Protein AF-A0A377I2K3-F1 (afdb_monomer_lite)

Structure (mmCIF, N/CA/C/O backbone):
data_AF-A0A377I2K3-F1
#
_entry.id   AF-A0A377I2K3-F1
#
loop_
_atom_site.group_PDB
_atom_site.id
_atom_site.type_symbol
_atom_site.label_atom_id
_atom_site.label_alt_id
_atom_site.label_comp_id
_atom_site.label_asym_id
_atom_site.label_entity_id
_atom_site.label_seq_id
_atom_site.pdbx_PDB_ins_code
_atom_site.Cartn_x
_atom_site.Cartn_y
_atom_site.Cartn_z
_atom_site.occupancy
_atom_site.B_iso_or_equiv
_atom_site.auth_seq_id
_atom_site.auth_comp_id
_atom_site.auth_asym_id
_atom_site.auth_atom_id
_atom_site.pdbx_PDB_model_num
ATOM 1 N N . MET A 1 1 ? -4.019 9.488 10.316 1.00 67.69 1 MET A N 1
ATOM 2 C CA . MET A 1 1 ? -4.355 8.510 9.257 1.00 67.69 1 MET A CA 1
ATOM 3 C C . MET A 1 1 ? -3.187 7.557 9.076 1.00 67.69 1 MET A C 1
ATOM 5 O O . MET A 1 1 ? -2.051 8.031 9.090 1.00 67.69 1 MET A O 1
ATOM 9 N N . PRO A 1 2 ? -3.433 6.243 8.962 1.00 84.50 2 PRO A N 1
ATOM 10 C CA . PRO A 1 2 ? -2.366 5.277 8.738 1.00 84.50 2 PRO A CA 1
ATOM 11 C C . PRO A 1 2 ? -1.652 5.575 7.422 1.00 84.50 2 PRO A C 1
ATOM 13 O O . PRO A 1 2 ? -2.252 6.035 6.455 1.00 84.50 2 PRO A O 1
ATOM 16 N N . THR A 1 3 ? -0.348 5.337 7.403 1.00 89.31 3 THR A N 1
ATOM 17 C CA . THR A 1 3 ? 0.491 5.566 6.231 1.00 89.31 3 THR A CA 1
ATOM 18 C C . THR A 1 3 ? 1.546 4.474 6.159 1.00 89.31 3 THR A C 1
ATOM 20 O O . THR A 1 3 ? 2.102 4.071 7.183 1.00 89.31 3 THR A O 1
ATOM 23 N N . ILE A 1 4 ? 1.811 3.987 4.950 1.00 96.19 4 ILE A N 1
ATOM 24 C CA . ILE A 1 4 ? 2.940 3.105 4.660 1.00 96.19 4 ILE A CA 1
ATOM 25 C C . ILE A 1 4 ? 3.955 3.946 3.900 1.00 96.19 4 ILE A C 1
ATOM 27 O O . ILE A 1 4 ? 3.622 4.574 2.891 1.00 96.19 4 ILE A O 1
ATOM 31 N N . LYS A 1 5 ? 5.189 3.999 4.407 1.00 97.25 5 LYS A N 1
ATOM 32 C CA . LYS A 1 5 ? 6.222 4.868 3.840 1.00 97.25 5 LYS A CA 1
ATOM 33 C C . LYS A 1 5 ? 6.585 4.393 2.437 1.00 97.25 5 LYS A C 1
ATOM 35 O O . LYS A 1 5 ? 6.798 3.207 2.219 1.00 97.25 5 LYS A O 1
ATOM 40 N N . LEU A 1 6 ? 6.768 5.325 1.505 1.00 97.81 6 LEU A N 1
ATOM 41 C CA . LEU A 1 6 ? 7.182 4.991 0.139 1.00 97.81 6 LEU A CA 1
ATOM 42 C C . LEU A 1 6 ? 8.481 4.168 0.098 1.00 97.81 6 LEU A C 1
ATOM 44 O O . LEU A 1 6 ? 8.592 3.230 -0.682 1.00 97.81 6 LEU A O 1
ATOM 48 N N . THR A 1 7 ? 9.445 4.476 0.969 1.00 97.88 7 THR A N 1
ATOM 49 C CA . THR A 1 7 ? 10.700 3.718 1.078 1.00 97.88 7 THR A CA 1
ATOM 50 C C . THR A 1 7 ? 10.479 2.267 1.498 1.00 97.88 7 THR A C 1
ATOM 52 O O . THR A 1 7 ? 11.173 1.376 1.031 1.00 97.88 7 THR A O 1
ATOM 55 N N . GLU A 1 8 ? 9.492 2.013 2.352 1.00 98.12 8 GLU A N 1
ATOM 56 C CA . GLU A 1 8 ? 9.119 0.669 2.783 1.00 98.12 8 GLU A CA 1
ATOM 57 C C . GLU A 1 8 ? 8.492 -0.126 1.635 1.00 98.12 8 GLU A C 1
ATOM 59 O O . GLU A 1 8 ? 8.859 -1.278 1.423 1.00 98.12 8 GLU A O 1
ATOM 64 N N . ILE A 1 9 ? 7.615 0.514 0.852 1.00 98.38 9 ILE A N 1
ATOM 65 C CA . ILE A 1 9 ? 7.017 -0.081 -0.349 1.00 98.38 9 ILE A CA 1
ATOM 66 C C . ILE A 1 9 ? 8.112 -0.432 -1.363 1.00 98.38 9 ILE A C 1
ATOM 68 O O . ILE A 1 9 ? 8.176 -1.563 -1.832 1.00 98.38 9 ILE A O 1
ATOM 72 N N . LYS A 1 10 ? 9.015 0.509 -1.660 1.00 98.44 10 LYS A N 1
ATOM 73 C CA . LYS A 1 10 ? 10.137 0.288 -2.584 1.00 98.44 10 LYS A CA 1
ATOM 74 C C . LYS A 1 10 ? 11.040 -0.858 -2.148 1.00 98.44 10 LYS A C 1
ATOM 76 O O . LYS A 1 10 ? 11.343 -1.729 -2.955 1.00 98.44 10 LYS A O 1
ATOM 81 N N . ASN A 1 11 ? 11.405 -0.898 -0.867 1.00 98.25 11 ASN A N 1
ATOM 82 C CA . ASN A 1 11 ? 12.208 -1.986 -0.314 1.00 98.25 11 ASN A CA 1
ATOM 83 C C . ASN A 1 11 ? 11.480 -3.333 -0.416 1.00 98.25 11 ASN A C 1
ATOM 85 O O . ASN A 1 11 ? 12.107 -4.339 -0.729 1.00 98.25 11 ASN A O 1
ATOM 89 N N . HIS A 1 12 ? 10.166 -3.357 -0.176 1.00 97.88 12 HIS A N 1
ATOM 90 C CA . HIS A 1 12 ? 9.354 -4.567 -0.303 1.00 97.88 12 HIS A CA 1
ATOM 91 C C . HIS A 1 12 ? 9.292 -5.085 -1.748 1.00 97.88 12 HIS A C 1
ATOM 93 O O . HIS A 1 12 ? 9.327 -6.293 -1.961 1.00 97.88 12 HIS A O 1
ATOM 99 N N . LEU A 1 13 ? 9.242 -4.178 -2.729 1.00 97.31 13 LEU A N 1
ATOM 100 C CA . LEU A 1 13 ? 9.192 -4.496 -4.161 1.00 97.31 13 LEU A CA 1
ATOM 101 C C . LEU A 1 13 ? 10.572 -4.640 -4.819 1.00 97.31 13 LEU A C 1
ATOM 103 O O . LEU A 1 13 ? 10.640 -4.951 -6.004 1.00 97.31 13 LEU A O 1
ATOM 107 N N . ASN A 1 14 ? 11.658 -4.409 -4.074 1.00 97.50 14 ASN A N 1
ATOM 108 C CA . ASN A 1 14 ? 13.023 -4.341 -4.598 1.00 97.50 14 ASN A CA 1
ATOM 109 C C . ASN A 1 14 ? 13.182 -3.321 -5.751 1.00 97.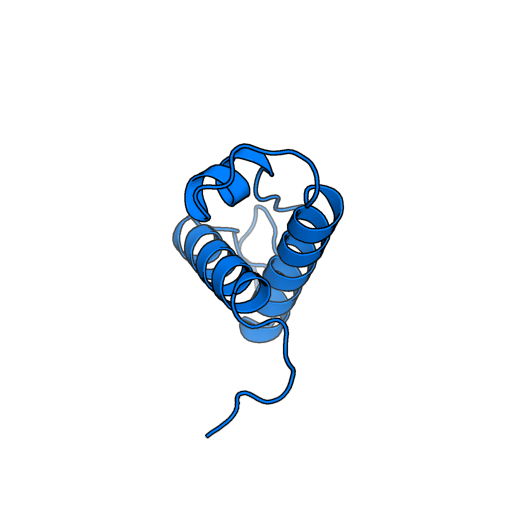50 14 ASN A C 1
ATOM 111 O O . ASN A 1 14 ? 13.770 -3.621 -6.788 1.00 97.50 14 ASN A O 1
ATOM 115 N N . ILE A 1 15 ? 12.634 -2.114 -5.566 1.00 96.88 15 ILE A N 1
ATOM 116 C CA . ILE A 1 15 ? 12.714 -0.987 -6.510 1.00 96.88 15 ILE A CA 1
ATOM 117 C C . ILE A 1 15 ? 13.719 0.045 -5.990 1.00 96.88 15 ILE A C 1
ATOM 119 O O . ILE A 1 15 ? 13.586 0.531 -4.867 1.00 96.88 15 ILE A O 1
ATOM 123 N N . ASP A 1 16 ? 14.683 0.436 -6.821 1.00 96.69 16 ASP A N 1
ATOM 124 C CA . ASP A 1 16 ? 15.741 1.404 -6.489 1.00 96.69 16 ASP A CA 1
ATOM 125 C C . ASP A 1 16 ? 15.586 2.770 -7.187 1.00 96.69 16 ASP A C 1
ATOM 127 O O . ASP A 1 16 ? 16.332 3.710 -6.902 1.00 96.69 16 ASP A O 1
ATOM 131 N N . HIS A 1 17 ? 14.589 2.916 -8.062 1.00 95.75 17 HIS A N 1
ATOM 132 C CA . HIS A 1 17 ? 14.318 4.144 -8.806 1.00 95.75 17 HIS A CA 1
ATOM 133 C C . HIS A 1 17 ? 13.125 4.941 -8.256 1.00 95.75 17 HIS A C 1
ATOM 135 O O . HIS A 1 17 ? 12.398 4.509 -7.359 1.00 95.75 17 HIS A O 1
ATOM 141 N N . ASN A 1 18 ? 12.891 6.122 -8.844 1.00 97.50 18 ASN A N 1
ATOM 142 C CA . ASN A 1 18 ? 11.819 7.041 -8.435 1.00 97.50 18 ASN A CA 1
ATOM 143 C C . ASN A 1 18 ? 10.693 7.222 -9.471 1.00 97.50 18 ASN A C 1
ATOM 145 O O . ASN A 1 18 ? 9.782 8.016 -9.261 1.00 97.50 18 ASN A O 1
ATOM 149 N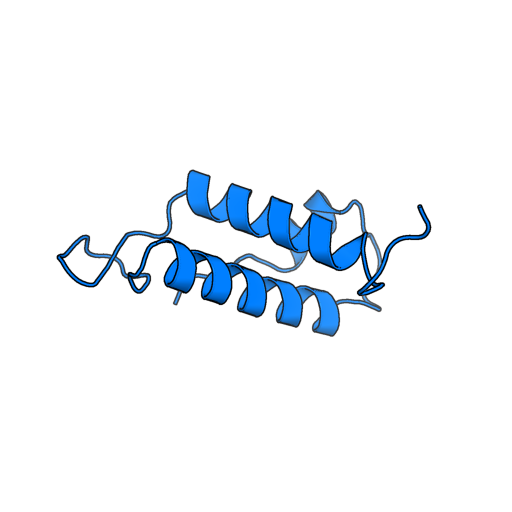 N . LEU A 1 19 ? 10.752 6.511 -10.603 1.00 97.00 19 LEU A N 1
ATOM 150 C CA . LEU A 1 19 ? 9.781 6.662 -11.698 1.00 97.00 19 LEU A CA 1
ATOM 151 C C . LEU A 1 19 ? 8.342 6.308 -11.290 1.00 97.00 19 LEU A C 1
ATOM 153 O O . LEU A 1 19 ? 7.402 6.934 -11.765 1.00 97.00 19 LEU A O 1
ATOM 157 N N . ASP A 1 20 ? 8.182 5.351 -10.375 1.00 96.56 20 ASP A N 1
ATOM 158 C CA . ASP A 1 20 ? 6.877 4.836 -9.954 1.00 96.56 20 ASP A CA 1
ATOM 159 C C . ASP A 1 20 ? 6.367 5.468 -8.647 1.00 96.56 20 ASP A C 1
ATOM 161 O O . ASP A 1 20 ? 5.399 4.986 -8.068 1.00 96.56 20 ASP A O 1
ATOM 165 N N . ASP A 1 21 ? 6.987 6.534 -8.138 1.00 97.81 21 ASP A N 1
ATOM 166 C CA . ASP A 1 21 ? 6.711 7.040 -6.782 1.00 97.81 21 ASP A CA 1
ATOM 167 C C . ASP A 1 21 ? 5.252 7.429 -6.565 1.00 97.81 21 ASP A C 1
ATOM 169 O O . ASP A 1 21 ? 4.654 7.069 -5.549 1.00 97.81 21 ASP A O 1
ATOM 173 N N . GLU A 1 22 ? 4.664 8.132 -7.530 1.00 97.75 22 GLU A N 1
ATOM 174 C CA . GLU A 1 22 ? 3.254 8.519 -7.473 1.00 97.75 22 GLU A CA 1
ATOM 175 C C . GLU A 1 22 ? 2.324 7.309 -7.621 1.00 97.75 22 GLU A C 1
ATOM 177 O O . GLU A 1 22 ? 1.308 7.225 -6.930 1.00 97.75 22 GLU A O 1
ATOM 182 N N . LEU A 1 23 ? 2.706 6.322 -8.437 1.00 96.38 23 LEU A N 1
ATOM 183 C CA . LEU A 1 23 ? 1.961 5.070 -8.580 1.00 96.38 23 LEU A CA 1
ATOM 184 C C . LEU A 1 23 ? 1.956 4.275 -7.266 1.00 96.38 23 LEU A C 1
ATOM 186 O O . LEU A 1 23 ? 0.904 3.846 -6.796 1.00 96.38 23 LEU A O 1
ATOM 190 N N . LEU A 1 24 ? 3.120 4.118 -6.634 1.00 97.62 24 LEU A N 1
ATOM 191 C CA . LEU A 1 24 ? 3.266 3.398 -5.368 1.00 97.62 24 LEU A CA 1
ATOM 192 C C . LEU A 1 24 ? 2.527 4.101 -4.221 1.00 97.62 24 LEU A C 1
ATOM 194 O O . LEU A 1 24 ? 1.936 3.432 -3.370 1.00 97.62 24 LEU A O 1
ATOM 198 N N . LYS A 1 25 ? 2.500 5.440 -4.205 1.00 97.31 25 LYS A N 1
ATOM 199 C CA . LYS A 1 25 ? 1.661 6.207 -3.269 1.00 97.31 25 LYS A CA 1
ATOM 200 C C . LYS A 1 25 ? 0.175 5.929 -3.495 1.00 97.31 25 LYS A C 1
ATOM 202 O O . LYS A 1 25 ? -0.538 5.694 -2.521 1.00 97.31 25 LYS A O 1
ATOM 207 N N . ALA A 1 26 ? -0.285 5.908 -4.746 1.00 97.12 26 ALA A N 1
ATOM 208 C CA . ALA A 1 26 ? -1.677 5.603 -5.070 1.00 97.12 26 ALA A CA 1
ATOM 209 C C . ALA A 1 26 ? -2.068 4.178 -4.641 1.00 97.12 26 ALA A C 1
ATOM 211 O O . ALA A 1 26 ? -3.107 3.994 -4.008 1.00 97.12 26 ALA A O 1
ATOM 212 N N . TYR A 1 27 ? -1.212 3.180 -4.884 1.00 97.31 27 TYR A N 1
ATOM 213 C CA . TYR A 1 27 ? -1.446 1.813 -4.404 1.00 97.31 27 TYR A CA 1
ATOM 214 C C . TYR A 1 27 ? -1.469 1.711 -2.879 1.00 97.31 27 TYR A C 1
ATOM 216 O O . TYR A 1 27 ? -2.267 0.950 -2.340 1.00 97.31 27 TYR A O 1
ATOM 224 N N . SER A 1 28 ? -0.653 2.494 -2.171 1.00 97.81 28 SER A N 1
ATOM 225 C CA . SER A 1 28 ? -0.696 2.566 -0.704 1.00 97.81 28 SER A CA 1
ATOM 226 C C . SER A 1 28 ? -2.061 3.032 -0.193 1.00 97.81 28 SER A C 1
ATOM 228 O O . SER A 1 28 ? -2.643 2.395 0.686 1.00 97.81 28 SER A O 1
ATOM 230 N N . LEU A 1 29 ? -2.607 4.097 -0.790 1.00 97.06 29 LEU A N 1
ATOM 231 C CA . LEU A 1 29 ? -3.941 4.601 -0.457 1.00 97.06 29 LEU A CA 1
ATOM 232 C C . LEU A 1 29 ? -5.021 3.558 -0.762 1.00 97.06 29 LEU A C 1
ATOM 234 O O . LEU A 1 29 ? -5.826 3.247 0.114 1.00 97.06 29 LEU A O 1
ATOM 238 N N . ALA A 1 30 ? -4.978 2.959 -1.955 1.00 96.62 30 ALA A N 1
ATOM 239 C CA . ALA A 1 30 ? -5.923 1.923 -2.361 1.00 96.62 30 ALA A CA 1
ATOM 240 C C . ALA A 1 30 ? -5.873 0.694 -1.438 1.00 96.62 30 ALA A C 1
ATOM 242 O O . ALA A 1 30 ? -6.910 0.128 -1.102 1.00 96.62 30 ALA A O 1
ATOM 243 N N . ALA A 1 31 ? -4.685 0.289 -0.982 1.00 97.62 31 ALA A N 1
ATOM 244 C CA . ALA A 1 31 ? -4.530 -0.844 -0.077 1.00 97.62 31 ALA A CA 1
ATOM 245 C C . ALA A 1 31 ? -5.080 -0.567 1.323 1.00 97.62 31 ALA A C 1
ATOM 247 O O . ALA A 1 31 ? -5.717 -1.435 1.920 1.00 97.62 31 ALA A O 1
ATOM 248 N N . ILE A 1 32 ? -4.865 0.643 1.842 1.00 97.25 32 ILE A N 1
ATOM 249 C CA . ILE A 1 32 ? -5.439 1.075 3.120 1.00 97.25 32 ILE A CA 1
ATOM 250 C C . ILE A 1 32 ? -6.966 1.124 3.020 1.00 97.25 32 ILE A C 1
ATOM 252 O O . ILE A 1 32 ? -7.643 0.587 3.895 1.00 97.25 32 ILE A O 1
ATOM 256 N N . GLU A 1 33 ? -7.507 1.708 1.952 1.00 97.06 33 GLU A N 1
ATOM 257 C CA . GLU A 1 33 ? -8.950 1.761 1.710 1.00 97.06 33 GLU A CA 1
ATOM 258 C C . GLU A 1 33 ? -9.555 0.354 1.599 1.00 97.06 33 GLU A C 1
ATOM 260 O O . GLU A 1 33 ? -10.529 0.043 2.284 1.00 97.06 33 GLU A O 1
ATOM 265 N N . ALA A 1 34 ? -8.934 -0.528 0.811 1.00 97.19 34 ALA A N 1
ATOM 266 C CA . ALA A 1 34 ? -9.363 -1.915 0.667 1.00 97.19 34 ALA A CA 1
ATOM 267 C C . ALA A 1 34 ? -9.367 -2.655 2.013 1.00 97.19 34 ALA A C 1
ATOM 269 O O . ALA A 1 34 ? -10.317 -3.377 2.314 1.00 97.19 34 ALA A O 1
ATOM 270 N N . ALA A 1 35 ? -8.347 -2.445 2.851 1.00 97.50 35 ALA A N 1
ATOM 271 C CA . ALA A 1 35 ? -8.290 -3.040 4.180 1.00 97.50 35 ALA A CA 1
ATOM 272 C C . ALA A 1 35 ? -9.414 -2.525 5.097 1.00 97.50 35 ALA A C 1
ATOM 274 O O . ALA A 1 35 ? -10.051 -3.335 5.771 1.00 97.50 35 ALA A O 1
ATOM 275 N N . GLN A 1 36 ? -9.703 -1.217 5.103 1.00 96.75 36 GLN A N 1
ATOM 276 C CA . GLN A 1 36 ? -10.824 -0.660 5.878 1.00 96.75 36 GLN A CA 1
ATOM 277 C C . GLN A 1 36 ? -12.167 -1.222 5.409 1.00 96.75 36 GLN A C 1
ATOM 279 O O . GLN A 1 36 ? -12.968 -1.653 6.236 1.00 96.75 36 GLN A O 1
ATOM 284 N N . ASN A 1 37 ? -12.386 -1.284 4.094 1.00 97.25 37 ASN A N 1
ATOM 285 C CA . ASN A 1 37 ? -13.613 -1.825 3.509 1.00 97.25 37 ASN A CA 1
ATOM 286 C C . ASN A 1 37 ? -13.782 -3.318 3.817 1.00 97.25 37 ASN A C 1
ATOM 288 O O . ASN A 1 37 ? -14.881 -3.753 4.151 1.00 97.25 37 ASN A O 1
ATOM 292 N N . TYR A 1 38 ? -12.699 -4.099 3.762 1.00 96.81 38 TYR A N 1
ATOM 293 C CA . TYR A 1 38 ? -12.724 -5.523 4.099 1.00 96.81 38 TYR A CA 1
ATOM 294 C C . TYR A 1 38 ? -13.003 -5.770 5.588 1.00 96.81 38 TYR A C 1
ATOM 296 O O . TYR A 1 38 ? -13.762 -6.671 5.938 1.00 96.81 38 TYR A O 1
ATOM 304 N N . ILE A 1 39 ? -12.403 -4.972 6.477 1.00 96.19 39 ILE A N 1
ATOM 305 C CA . ILE A 1 39 ? -12.630 -5.072 7.928 1.00 96.19 39 ILE A CA 1
ATOM 306 C C . ILE A 1 39 ? -14.003 -4.494 8.319 1.00 96.19 39 ILE A C 1
ATOM 308 O O . ILE A 1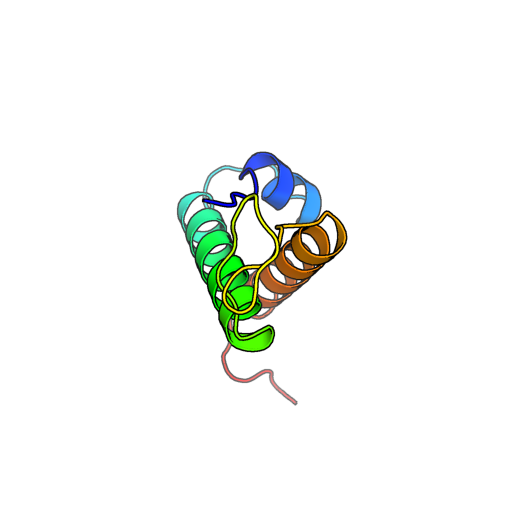 39 ? -14.578 -4.897 9.331 1.00 96.19 39 ILE A O 1
ATOM 312 N N . GLY A 1 40 ? -14.525 -3.549 7.535 1.00 97.19 40 GLY A N 1
ATOM 313 C CA . GLY A 1 40 ? -15.743 -2.794 7.830 1.00 97.19 40 GLY A CA 1
ATOM 314 C C . GLY A 1 40 ? -15.553 -1.733 8.917 1.00 97.19 40 GLY A C 1
ATOM 315 O O . GLY A 1 40 ? -16.510 -1.402 9.615 1.00 97.19 40 GLY A O 1
ATOM 316 N N . LYS A 1 41 ? -14.321 -1.244 9.115 1.00 96.06 41 LYS A N 1
ATOM 317 C CA . LYS A 1 41 ? -13.968 -0.254 10.146 1.00 96.06 41 LYS A CA 1
ATOM 318 C C . LYS A 1 41 ? -12.921 0.726 9.640 1.00 96.06 41 LYS A C 1
ATOM 320 O O . LYS A 1 41 ? -12.052 0.359 8.851 1.00 96.06 41 LYS A O 1
AT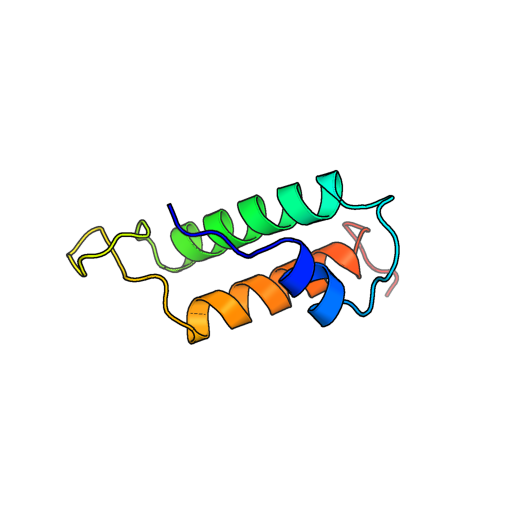OM 325 N N . GLU A 1 42 ? -12.964 1.942 10.164 1.00 95.81 42 GLU A N 1
ATOM 326 C CA . GLU A 1 42 ? -11.939 2.953 9.912 1.00 95.81 42 GLU A CA 1
ATOM 327 C C . GLU A 1 42 ? -10.718 2.746 10.813 1.00 95.81 42 GLU A C 1
ATOM 329 O O . GLU A 1 42 ? -10.804 2.166 11.901 1.00 95.81 42 GLU A O 1
ATOM 334 N N . PHE A 1 43 ? -9.555 3.211 10.364 1.00 95.81 43 PHE A N 1
ATOM 335 C CA . PHE A 1 43 ? -8.332 3.128 11.149 1.00 95.81 43 PHE A CA 1
ATOM 336 C C . PHE A 1 43 ? -8.164 4.317 12.093 1.00 95.81 43 PHE A C 1
ATOM 338 O O . PHE A 1 43 ? -8.024 5.454 11.643 1.00 95.81 43 PHE A O 1
ATOM 345 N N . ASP A 1 44 ? -8.067 4.028 13.391 1.00 94.81 44 ASP A N 1
ATOM 346 C CA . ASP A 1 44 ? -7.871 5.025 14.450 1.00 94.81 44 ASP A CA 1
ATOM 347 C C . ASP A 1 44 ? -6.970 4.484 15.583 1.00 94.81 44 ASP A C 1
ATOM 349 O O . ASP A 1 44 ? -6.639 3.293 15.632 1.00 94.81 44 ASP A O 1
ATOM 353 N N . GLU A 1 45 ? -6.537 5.350 16.498 1.00 92.38 45 GLU A N 1
ATOM 354 C CA . GLU A 1 45 ? -5.735 4.998 17.676 1.00 92.38 45 GLU A CA 1
ATOM 355 C C . GLU A 1 45 ? -6.532 4.183 18.703 1.00 92.38 45 GLU A C 1
ATOM 357 O O . GLU A 1 45 ? -5.968 3.375 19.452 1.00 92.38 45 GLU A O 1
ATOM 362 N N . GLU A 1 46 ? -7.852 4.338 18.724 1.00 92.56 46 GLU A N 1
ATOM 363 C CA . GLU A 1 46 ? -8.754 3.600 19.602 1.00 92.56 46 GLU A CA 1
ATOM 364 C C . GLU A 1 46 ? -9.432 2.440 18.873 1.00 92.56 46 GLU A C 1
ATOM 366 O O . GLU A 1 46 ? -9.760 2.516 17.690 1.00 92.56 46 GLU A O 1
ATOM 371 N N . HIS A 1 47 ? -9.655 1.339 19.592 1.00 92.75 47 HIS A N 1
ATOM 372 C CA . HIS A 1 47 ? -10.428 0.212 19.080 1.00 92.75 47 HIS A CA 1
ATOM 373 C C . HIS A 1 47 ? -11.864 0.332 19.589 1.00 92.75 47 HIS A C 1
ATOM 375 O O . HIS A 1 47 ? -12.106 0.178 20.785 1.00 92.75 47 HIS A O 1
ATOM 381 N N . THR A 1 48 ? -12.812 0.562 18.683 1.00 95.56 48 THR A N 1
ATOM 382 C CA . THR A 1 48 ? -14.232 0.753 19.014 1.00 95.56 48 THR A CA 1
ATOM 383 C C . THR A 1 48 ? -15.127 -0.137 18.147 1.00 95.56 48 THR A C 1
ATOM 385 O O . THR A 1 48 ? -14.665 -1.066 17.475 1.00 95.56 48 THR A O 1
ATOM 388 N N . THR A 1 49 ? -16.437 0.109 18.155 1.00 96.12 49 THR A N 1
ATOM 389 C CA . THR A 1 49 ? -17.379 -0.549 17.244 1.00 96.12 49 THR A CA 1
ATOM 390 C C . THR A 1 49 ? -17.170 -0.132 15.788 1.00 96.12 49 THR A C 1
ATOM 392 O O . THR A 1 49 ? -17.375 -0.971 14.915 1.00 96.12 49 THR A O 1
ATOM 395 N N . THR A 1 50 ? -16.695 1.089 15.522 1.00 95.69 50 THR A N 1
ATOM 396 C CA . THR A 1 50 ? -16.490 1.641 14.168 1.00 95.69 50 THR A CA 1
ATOM 397 C C . THR A 1 50 ? -15.020 1.785 13.777 1.00 95.69 50 THR A C 1
ATOM 399 O O . THR A 1 50 ? -14.726 1.941 12.595 1.00 95.69 50 THR A O 1
ATOM 402 N N . THR A 1 51 ? -14.096 1.695 14.739 1.00 96.56 51 THR A N 1
ATOM 403 C CA . THR A 1 51 ? -12.658 1.894 14.506 1.00 96.56 51 THR A CA 1
ATOM 404 C C . THR A 1 51 ? -11.816 0.685 14.901 1.00 96.56 51 THR A C 1
ATOM 406 O O . THR A 1 51 ? -12.167 -0.096 15.794 1.00 96.56 51 THR A O 1
ATOM 409 N N . VAL A 1 52 ? -10.672 0.527 14.241 1.00 96.31 52 VAL A N 1
ATOM 410 C CA . VAL A 1 52 ? -9.666 -0.493 14.546 1.00 96.31 52 VAL A CA 1
ATOM 411 C C . VAL A 1 52 ? -8.261 0.093 14.432 1.00 96.31 52 VAL A C 1
ATOM 413 O O . VAL A 1 52 ? -7.990 0.956 13.605 1.00 96.31 52 VAL A O 1
ATOM 416 N N . ARG A 1 53 ? -7.326 -0.408 15.240 1.00 96.19 53 ARG A N 1
ATOM 417 C CA . ARG A 1 53 ? -5.923 0.014 15.162 1.00 96.19 53 ARG A CA 1
ATOM 418 C C . ARG A 1 53 ? -5.247 -0.522 13.908 1.00 96.19 53 ARG A C 1
ATOM 420 O O . ARG A 1 53 ? -5.357 -1.710 13.601 1.00 96.19 53 ARG A O 1
ATOM 427 N N . PHE A 1 54 ? -4.449 0.318 13.256 1.00 96.69 54 PHE A N 1
ATOM 428 C CA . PHE A 1 54 ? -3.572 -0.104 12.166 1.00 96.69 54 PHE A CA 1
ATOM 429 C C . PHE A 1 54 ? -2.372 -0.894 12.714 1.00 96.69 54 PHE A C 1
ATOM 431 O O . PHE A 1 54 ? -1.346 -0.336 13.102 1.00 96.69 54 PHE A O 1
ATOM 438 N N . THR A 1 55 ? -2.526 -2.214 12.821 1.00 96.38 55 THR A N 1
ATOM 439 C CA . THR A 1 55 ? -1.497 -3.105 13.379 1.00 96.38 55 THR A CA 1
ATOM 440 C C . THR A 1 55 ? -0.429 -3.485 12.351 1.00 96.38 55 THR A C 1
ATOM 442 O O . THR A 1 55 ? -0.618 -3.346 11.144 1.00 96.38 55 THR A O 1
ATOM 445 N N . ASN A 1 56 ? 0.681 -4.068 12.818 1.00 96.31 56 ASN A N 1
ATOM 446 C CA . ASN A 1 56 ? 1.711 -4.619 11.933 1.00 96.31 56 ASN A CA 1
ATOM 447 C C . ASN A 1 56 ? 1.183 -5.698 10.975 1.00 96.31 56 ASN A C 1
ATOM 449 O O . ASN A 1 56 ? 1.655 -5.769 9.846 1.00 96.31 56 ASN A O 1
ATOM 453 N N . GLY A 1 57 ? 0.210 -6.516 11.393 1.00 97.31 57 GLY A N 1
ATOM 454 C CA . GLY A 1 57 ? -0.390 -7.522 10.511 1.00 97.31 57 GLY A CA 1
ATOM 455 C C . GLY A 1 57 ? -1.134 -6.879 9.340 1.00 97.31 57 GLY A C 1
ATOM 456 O O . GLY A 1 57 ? -0.942 -7.277 8.196 1.00 97.31 57 GLY A O 1
ATOM 457 N N . ILE A 1 58 ? -1.903 -5.822 9.618 1.00 96.94 58 ILE A N 1
ATOM 458 C CA . ILE A 1 58 ? -2.611 -5.045 8.591 1.00 96.94 58 ILE A CA 1
ATOM 459 C C . ILE A 1 58 ? -1.604 -4.345 7.673 1.00 96.94 58 ILE A C 1
ATOM 461 O O . ILE A 1 58 ? -1.737 -4.429 6.458 1.00 96.94 58 ILE A O 1
ATOM 465 N N . ARG A 1 5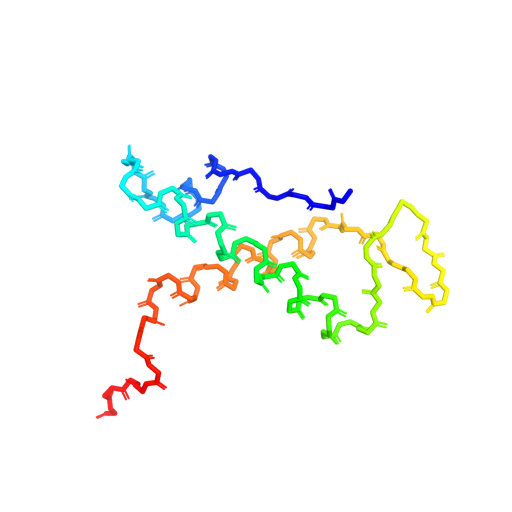9 ? -0.547 -3.741 8.235 1.00 97.69 59 ARG A N 1
ATOM 466 C CA . ARG A 1 59 ? 0.545 -3.124 7.463 1.00 97.69 59 ARG A CA 1
ATOM 467 C C . ARG A 1 59 ? 1.164 -4.099 6.456 1.00 97.69 59 ARG A C 1
ATOM 469 O O . ARG A 1 59 ? 1.313 -3.747 5.289 1.00 97.69 59 ARG A O 1
ATOM 476 N N . ILE A 1 60 ? 1.504 -5.315 6.889 1.00 98.12 60 ILE A N 1
ATOM 477 C CA . ILE A 1 60 ? 2.049 -6.352 5.999 1.00 98.12 60 ILE A CA 1
ATOM 478 C C . ILE A 1 60 ? 1.008 -6.795 4.965 1.00 98.12 60 ILE A C 1
ATOM 480 O O . ILE A 1 60 ? 1.353 -6.944 3.797 1.00 98.12 60 ILE A O 1
ATOM 484 N N . GLY A 1 61 ? -0.261 -6.950 5.352 1.00 97.94 61 GLY A N 1
ATOM 485 C CA . GLY A 1 61 ? -1.344 -7.258 4.413 1.00 97.94 61 GLY A CA 1
ATOM 486 C C . GLY A 1 61 ? -1.474 -6.210 3.303 1.00 97.94 61 GLY A C 1
ATOM 487 O O . GLY A 1 61 ? -1.529 -6.562 2.126 1.00 97.94 61 GLY A O 1
ATOM 488 N N . CYS A 1 62 ? -1.425 -4.925 3.656 1.00 98.19 62 CYS A N 1
ATOM 489 C CA . CYS A 1 62 ? -1.418 -3.840 2.680 1.00 98.19 62 CYS A CA 1
ATOM 490 C C . CYS A 1 62 ? -0.183 -3.895 1.767 1.00 98.19 62 CYS A C 1
ATOM 492 O O . CYS A 1 62 ? -0.334 -3.728 0.563 1.00 98.19 62 CYS A O 1
ATOM 494 N N . LEU A 1 63 ? 1.019 -4.174 2.291 1.00 98.31 63 LEU A N 1
ATOM 495 C CA . LEU A 1 63 ? 2.227 -4.348 1.467 1.00 98.31 63 LEU A CA 1
ATOM 496 C C . LEU A 1 63 ? 2.082 -5.488 0.451 1.00 98.31 63 LEU A C 1
ATOM 498 O O . LEU A 1 63 ? 2.395 -5.297 -0.722 1.00 98.31 63 LEU A O 1
ATOM 502 N N . MET A 1 64 ? 1.539 -6.631 0.876 1.00 98.25 64 MET A N 1
ATOM 503 C CA . MET A 1 64 ? 1.269 -7.764 -0.014 1.00 98.25 64 MET A CA 1
ATOM 504 C C . MET A 1 64 ? 0.268 -7.396 -1.113 1.00 98.25 64 MET A C 1
ATOM 506 O O . MET A 1 64 ? 0.448 -7.774 -2.269 1.00 98.25 64 MET A O 1
ATOM 510 N N . PHE A 1 65 ? -0.771 -6.630 -0.774 1.00 97.69 65 PHE A N 1
ATOM 511 C CA . PHE A 1 65 ? -1.748 -6.170 -1.756 1.00 97.69 65 PHE A CA 1
ATOM 512 C C . PHE A 1 65 ? -1.154 -5.142 -2.729 1.00 97.69 65 PHE A C 1
ATOM 514 O O . PHE A 1 65 ? -1.381 -5.244 -3.931 1.00 97.69 65 PHE A O 1
ATOM 521 N N . ILE A 1 66 ? -0.316 -4.216 -2.251 1.00 97.62 66 ILE A N 1
ATOM 522 C CA . ILE A 1 66 ? 0.441 -3.291 -3.111 1.00 97.62 66 ILE A CA 1
ATOM 523 C C . ILE A 1 66 ? 1.326 -4.073 -4.091 1.00 97.62 66 ILE A C 1
ATOM 525 O O . ILE A 1 66 ? 1.328 -3.765 -5.280 1.00 97.62 66 ILE A O 1
ATOM 529 N N . ALA A 1 67 ? 2.042 -5.099 -3.621 1.00 97.06 67 ALA A N 1
ATOM 530 C CA . ALA A 1 67 ? 2.864 -5.950 -4.480 1.00 97.06 67 ALA A CA 1
ATOM 531 C C . ALA A 1 67 ? 2.038 -6.690 -5.532 1.00 97.06 67 ALA A C 1
ATOM 533 O O . ALA A 1 67 ? 2.434 -6.748 -6.696 1.00 97.06 67 ALA A O 1
ATOM 534 N N . HIS A 1 68 ? 0.866 -7.191 -5.145 1.00 95.88 68 HIS A N 1
ATOM 535 C CA . HIS A 1 68 ? -0.061 -7.818 -6.074 1.00 95.88 68 HIS A CA 1
ATOM 536 C C . HIS A 1 68 ? -0.520 -6.845 -7.171 1.00 95.88 68 HIS A C 1
ATOM 538 O O . HIS A 1 68 ? -0.395 -7.182 -8.347 1.00 95.88 68 HIS A O 1
ATOM 544 N N . LEU A 1 69 ? -0.975 -5.640 -6.809 1.00 94.56 69 LEU A N 1
ATOM 545 C CA . LEU A 1 69 ? -1.403 -4.608 -7.765 1.00 94.56 69 LEU A CA 1
ATOM 546 C C . LEU A 1 69 ? -0.263 -4.154 -8.684 1.00 94.56 69 LEU A C 1
ATOM 548 O O . LEU A 1 69 ? -0.467 -3.931 -9.874 1.00 94.56 69 LEU A O 1
ATOM 552 N N . TYR A 1 70 ? 0.947 -4.023 -8.140 1.00 94.94 70 TYR A N 1
ATOM 553 C CA . TYR A 1 70 ? 2.111 -3.590 -8.905 1.00 94.94 70 TYR A CA 1
ATOM 554 C C . TYR A 1 70 ? 2.567 -4.636 -9.929 1.00 94.94 70 TYR A C 1
ATOM 556 O O . TYR A 1 70 ? 2.948 -4.265 -11.043 1.00 94.94 70 TYR A O 1
ATOM 564 N N . ALA A 1 71 ? 2.526 -5.920 -9.558 1.00 92.62 71 ALA A N 1
ATOM 565 C CA . ALA A 1 71 ? 2.919 -7.035 -10.417 1.00 92.62 71 ALA A CA 1
ATOM 566 C C . ALA A 1 71 ? 1.844 -7.405 -11.453 1.00 92.62 71 ALA A C 1
ATOM 568 O O . ALA A 1 71 ? 2.184 -7.808 -12.561 1.00 92.62 71 ALA A O 1
ATOM 569 N N . ASN A 1 72 ? 0.561 -7.252 -11.114 1.00 90.19 72 ASN A N 1
ATOM 570 C CA . ASN A 1 72 ? -0.571 -7.645 -11.956 1.00 90.19 72 ASN A CA 1
ATOM 571 C C . ASN A 1 72 ? -1.307 -6.394 -12.447 1.00 90.19 72 ASN A C 1
ATOM 573 O O . ASN A 1 72 ? -2.348 -6.011 -11.917 1.00 90.19 72 ASN A O 1
ATOM 577 N N . ARG A 1 73 ? -0.731 -5.728 -13.453 1.00 78.44 73 ARG A N 1
ATOM 578 C CA . ARG A 1 73 ? -1.267 -4.468 -14.003 1.00 78.44 73 ARG A CA 1
ATOM 579 C C . ARG A 1 73 ? -2.380 -4.663 -15.035 1.00 78.44 73 ARG A C 1
ATOM 581 O O . ARG A 1 73 ? -2.957 -3.683 -15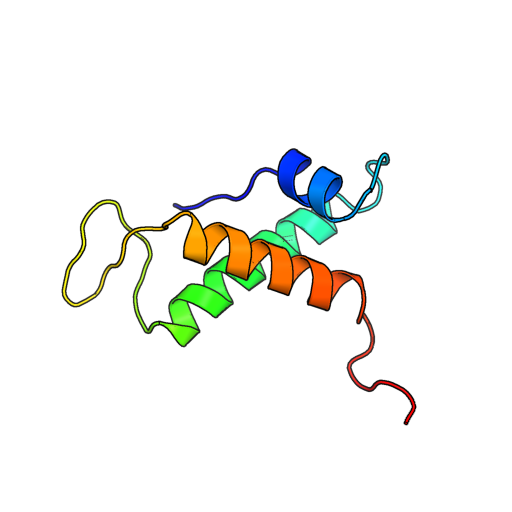.499 1.00 78.44 73 ARG A O 1
ATOM 588 N N . GLU A 1 74 ? -2.679 -5.906 -15.393 1.00 75.06 74 GLU A N 1
ATOM 589 C CA . GLU A 1 74 ? -3.740 -6.263 -16.329 1.00 75.06 74 GLU A CA 1
ATOM 590 C C . GLU A 1 74 ? -4.970 -6.747 -15.558 1.00 75.06 74 GLU A C 1
ATOM 592 O O . GLU A 1 74 ? -4.864 -7.523 -14.611 1.00 75.06 74 GLU A O 1
ATOM 597 N N . ALA A 1 75 ? -6.157 -6.287 -15.962 1.00 63.03 75 ALA A N 1
ATOM 598 C CA . ALA A 1 75 ? -7.418 -6.713 -15.349 1.00 63.03 75 ALA A CA 1
ATOM 599 C C . ALA A 1 75 ? -7.757 -8.189 -15.644 1.00 63.03 75 ALA A C 1
ATOM 601 O O . ALA A 1 75 ? -8.616 -8.772 -14.985 1.00 63.03 75 ALA A O 1
ATOM 602 N N . VAL A 1 76 ? -7.094 -8.774 -16.643 1.00 61.62 76 VAL A N 1
ATOM 603 C CA . VAL A 1 76 ? -7.208 -10.169 -17.063 1.00 61.62 76 VAL A CA 1
ATOM 604 C C . VAL A 1 76 ? -5.789 -10.681 -17.260 1.00 61.62 76 VAL A C 1
ATOM 606 O O . VAL A 1 76 ? -5.050 -10.092 -18.038 1.00 61.62 76 VAL A O 1
ATOM 609 N N . SER A 1 77 ? -5.408 -11.746 -16.560 1.00 63.78 77 SER A N 1
ATOM 610 C CA . SER A 1 77 ? -4.183 -12.483 -16.872 1.00 63.78 77 SER A CA 1
ATOM 611 C C . SER A 1 77 ? -4.474 -13.489 -17.984 1.00 63.78 77 SER A C 1
ATOM 613 O O . SER A 1 77 ? -5.483 -14.195 -17.892 1.00 63.78 77 SER A O 1
ATOM 615 N N . ASP A 1 78 ? -3.600 -13.592 -18.986 1.00 66.62 78 ASP A N 1
ATOM 616 C CA . ASP A 1 78 ? -3.660 -14.690 -19.957 1.00 66.62 78 ASP A CA 1
ATOM 617 C C . ASP A 1 78 ? -3.626 -16.045 -19.218 1.00 66.62 78 ASP A C 1
ATOM 619 O O . ASP A 1 78 ? -2.792 -16.263 -18.334 1.00 66.62 78 ASP A O 1
ATOM 623 N N . VAL A 1 79 ? -4.600 -16.908 -19.537 1.00 60.66 79 VAL A N 1
ATOM 624 C CA . VAL A 1 79 ? -4.804 -18.250 -18.952 1.00 60.66 79 VAL A CA 1
ATOM 625 C C . VAL A 1 79 ? -3.883 -19.272 -19.602 1.00 60.66 79 VAL A C 1
ATOM 627 O O . VAL A 1 79 ? -3.845 -19.307 -20.852 1.00 60.66 79 VAL A O 1
#

Sequence (79 aa):
MPTIKLTEIKNHLNIDHNLDDELLKAYSLAAIEAAQNYIGKEFDEEHTTTTVRFTNGIRIGCLMFIAHLYANREAVSDV

Organism: Haemophilus parahaemolyticus (NCBI:txid735)

Foldseek 3Di:
DDFDDLVNLCVLLVHDDCPCSVVLRVLRVVLQVVLCVVVQADADPDDDPRYDHCDPVSNVSSSVSSNVCVVCVDPDDDD

Radius of gyration: 13.7 Å; chains: 1; bounding box: 33×27×40 Å

InterPro domains:
  IPR006450 Phage HK97 gp6-like [TIGR01560] (6-78)
  IPR021146 Phage gp6-like head-tail connector protein [PF05135] (4-77)

Secondary structure (DSSP, 8-state):
-----HHHHHHHHT---STTHHHHHHHHHHHHHHHHHHHTSEE-SS--SSEE---HHHHHHHHHHHHHHHH--SSS---

pLDDT: mean 93.41, std 9.28, range [60.66, 98.44]